Protein AF-A0A8B6LZ83-F1 (afdb_monomer_lite)

Structure (mmCIF, N/CA/C/O backbone):
data_AF-A0A8B6LZ83-F1
#
_entry.id   AF-A0A8B6LZ83-F1
#
loop_
_atom_site.group_PDB
_atom_site.id
_atom_site.type_symbol
_atom_site.label_atom_id
_atom_site.label_alt_id
_atom_site.label_comp_id
_atom_site.label_asym_id
_atom_site.label_entity_id
_atom_site.label_seq_id
_atom_site.pdbx_PDB_ins_code
_atom_site.Cartn_x
_atom_site.Cartn_y
_atom_site.Cartn_z
_atom_site.occupancy
_atom_site.B_iso_or_equiv
_atom_site.auth_seq_id
_atom_site.auth_comp_id
_atom_site.auth_asym_id
_atom_site.auth_atom_id
_atom_site.pdbx_PDB_model_num
ATOM 1 N N . MET A 1 1 ? 22.220 -6.452 -5.516 1.00 73.69 1 MET A N 1
ATOM 2 C CA . MET A 1 1 ? 20.806 -6.907 -5.554 1.00 73.69 1 MET A CA 1
ATOM 3 C C . MET A 1 1 ? 20.057 -6.347 -6.758 1.00 73.69 1 MET A C 1
ATOM 5 O O . MET A 1 1 ? 19.571 -7.136 -7.550 1.00 73.69 1 MET A O 1
ATOM 9 N N . ALA A 1 2 ? 19.975 -5.020 -6.926 1.00 82.25 2 ALA A N 1
ATOM 10 C CA . ALA A 1 2 ? 19.270 -4.428 -8.068 1.00 82.25 2 ALA A CA 1
ATOM 11 C C . ALA A 1 2 ? 19.888 -4.832 -9.418 1.00 82.25 2 ALA A C 1
ATOM 13 O O . ALA A 1 2 ? 19.183 -5.325 -10.283 1.00 82.25 2 ALA A O 1
ATOM 14 N N . GLU A 1 3 ? 21.210 -4.738 -9.549 1.00 85.12 3 GLU A N 1
ATOM 15 C CA . GLU A 1 3 ? 21.932 -5.145 -10.762 1.00 85.12 3 GLU A CA 1
ATOM 16 C C . GLU A 1 3 ? 21.776 -6.643 -11.084 1.00 85.12 3 GLU A C 1
ATOM 18 O O . GLU A 1 3 ? 21.578 -7.019 -12.235 1.00 85.12 3 GLU A O 1
ATOM 23 N N . TRP A 1 4 ? 21.745 -7.495 -10.053 1.00 91.50 4 TRP A N 1
ATOM 24 C CA . TRP A 1 4 ? 21.466 -8.927 -10.205 1.00 91.50 4 TRP A CA 1
ATOM 25 C C . TRP A 1 4 ? 20.050 -9.186 -10.738 1.00 91.50 4 TRP A C 1
ATOM 27 O O . TRP A 1 4 ? 19.877 -10.006 -11.630 1.00 91.50 4 TRP A O 1
ATOM 37 N N . LEU A 1 5 ? 19.039 -8.454 -10.252 1.00 89.25 5 LEU A N 1
ATOM 38 C CA . LEU A 1 5 ? 17.664 -8.559 -10.758 1.00 89.25 5 LEU A CA 1
ATOM 39 C C . LEU A 1 5 ? 17.547 -8.078 -12.207 1.00 89.25 5 LEU A C 1
ATOM 41 O O . LEU A 1 5 ? 16.896 -8.746 -13.011 1.00 89.25 5 LEU A O 1
ATOM 45 N N . SER A 1 6 ? 18.224 -6.979 -12.550 1.00 87.12 6 SER A N 1
ATOM 46 C CA . SER A 1 6 ? 18.294 -6.491 -13.929 1.00 87.12 6 SER A CA 1
ATOM 47 C C . SER A 1 6 ? 18.925 -7.531 -14.857 1.00 87.12 6 SER A C 1
ATOM 49 O O . SER A 1 6 ? 18.389 -7.795 -15.930 1.00 87.12 6 SER A O 1
ATOM 51 N N . GLY A 1 7 ? 19.999 -8.198 -14.417 1.00 89.19 7 GLY A N 1
ATOM 52 C CA . GLY A 1 7 ? 20.633 -9.304 -15.144 1.00 89.19 7 GLY A CA 1
ATOM 53 C C . GLY A 1 7 ? 19.755 -10.555 -15.299 1.00 89.19 7 GLY A C 1
ATOM 54 O O . GLY A 1 7 ? 20.092 -11.446 -16.071 1.00 89.19 7 GLY A O 1
ATOM 55 N N . GLN A 1 8 ? 18.626 -10.635 -14.590 1.00 90.88 8 GLN A N 1
ATOM 56 C CA . GLN A 1 8 ? 17.602 -11.679 -14.731 1.00 90.88 8 GLN A CA 1
ATOM 57 C C . GLN A 1 8 ? 16.363 -11.185 -15.505 1.00 90.88 8 GLN A C 1
ATOM 59 O O . GLN A 1 8 ? 15.333 -11.856 -15.508 1.00 90.88 8 GLN A O 1
ATOM 64 N N . GLY A 1 9 ? 16.423 -9.995 -16.119 1.00 90.62 9 GLY A N 1
ATOM 65 C CA . GLY A 1 9 ? 15.306 -9.396 -16.858 1.00 90.62 9 GLY A CA 1
ATOM 66 C C . GLY A 1 9 ? 14.147 -8.920 -15.974 1.00 90.62 9 GLY A C 1
ATOM 67 O O . GLY A 1 9 ? 13.037 -8.725 -16.466 1.00 90.62 9 GLY A O 1
ATOM 68 N N . ARG A 1 10 ? 14.369 -8.751 -14.665 1.00 90.94 10 ARG A N 1
ATOM 69 C CA . ARG A 1 10 ? 13.353 -8.286 -13.711 1.00 90.94 10 ARG A CA 1
ATOM 70 C C . ARG A 1 10 ? 13.575 -6.822 -13.380 1.00 90.94 10 ARG A C 1
ATOM 72 O O . ARG A 1 10 ? 14.706 -6.411 -13.156 1.00 90.94 10 ARG A O 1
ATOM 79 N N . ASP A 1 11 ? 12.490 -6.065 -13.251 1.00 93.75 11 ASP A N 1
ATOM 80 C CA . ASP A 1 11 ? 12.558 -4.676 -12.801 1.00 93.75 11 ASP A CA 1
ATOM 81 C C . ASP A 1 11 ? 12.871 -4.606 -11.288 1.00 93.75 11 ASP A C 1
ATOM 83 O O . 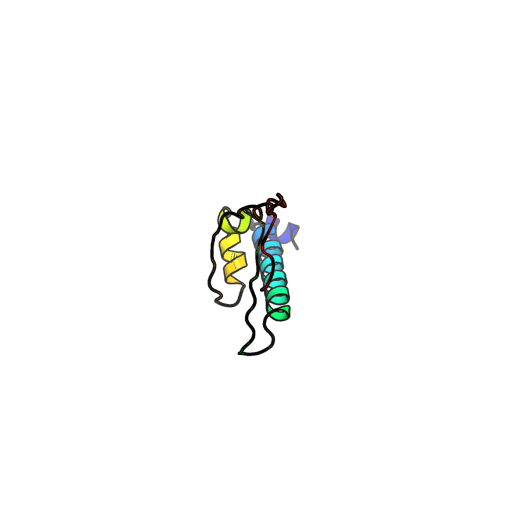ASP A 1 11 ? 12.036 -5.014 -10.465 1.00 93.75 11 ASP A O 1
ATOM 87 N N . PRO A 1 12 ? 14.044 -4.080 -10.879 1.00 93.69 12 PRO A N 1
ATOM 88 C CA . PRO A 1 12 ? 14.394 -3.937 -9.470 1.00 93.69 12 PRO A CA 1
ATOM 89 C C . PRO A 1 12 ? 13.471 -2.983 -8.708 1.00 93.69 12 PRO A C 1
ATOM 91 O O . PRO A 1 12 ? 13.306 -3.137 -7.497 1.00 93.69 12 PRO A O 1
ATOM 94 N N . PHE A 1 13 ? 12.864 -2.002 -9.382 1.00 93.44 13 PHE A N 1
ATOM 95 C CA . PHE A 1 13 ? 11.916 -1.086 -8.759 1.00 93.44 13 PHE A CA 1
ATOM 96 C C . PHE A 1 13 ? 10.686 -1.851 -8.265 1.00 93.44 13 PHE A C 1
ATOM 98 O O . PHE A 1 13 ? 10.345 -1.776 -7.082 1.00 93.44 13 PHE A O 1
ATOM 105 N N . VAL A 1 14 ? 10.078 -2.658 -9.134 1.00 93.19 14 VAL A N 1
ATOM 106 C CA . VAL A 1 14 ? 8.925 -3.495 -8.773 1.00 93.19 14 VAL A CA 1
ATOM 107 C C . VAL A 1 14 ? 9.322 -4.560 -7.754 1.00 93.19 14 VAL A C 1
ATOM 109 O O . VAL A 1 14 ? 8.613 -4.786 -6.783 1.00 93.19 14 VAL A O 1
ATOM 112 N N . ALA A 1 15 ? 10.483 -5.191 -7.917 1.00 93.56 15 ALA A N 1
ATOM 113 C CA . ALA A 1 15 ? 10.896 -6.280 -7.035 1.00 93.56 15 ALA A CA 1
ATOM 114 C C . ALA A 1 15 ? 11.342 -5.827 -5.632 1.00 93.56 15 ALA A C 1
ATOM 116 O O . ALA A 1 15 ? 11.334 -6.636 -4.707 1.00 93.56 15 ALA A O 1
ATOM 117 N N . ILE A 1 16 ? 11.767 -4.569 -5.462 1.00 93.69 16 ILE A N 1
ATOM 118 C CA . ILE A 1 16 ? 12.354 -4.085 -4.203 1.00 93.69 16 ILE A CA 1
ATOM 119 C C . ILE A 1 16 ? 11.632 -2.846 -3.677 1.00 93.69 16 ILE A C 1
ATOM 121 O O . ILE A 1 16 ? 11.219 -2.819 -2.516 1.00 93.69 16 ILE A O 1
ATOM 125 N N . ALA A 1 17 ? 11.527 -1.790 -4.484 1.00 94.31 17 ALA A N 1
ATOM 126 C CA . ALA A 1 17 ? 11.023 -0.502 -4.016 1.00 94.31 17 ALA A CA 1
ATOM 127 C C . ALA A 1 17 ? 9.523 -0.560 -3.704 1.00 94.31 17 ALA A C 1
ATOM 129 O O . ALA A 1 17 ? 9.102 -0.039 -2.672 1.00 94.31 17 ALA A O 1
ATOM 130 N N . VAL A 1 18 ? 8.743 -1.241 -4.547 1.00 95.00 18 VAL A N 1
ATOM 131 C CA . VAL A 1 18 ? 7.290 -1.395 -4.382 1.00 95.00 18 VAL A CA 1
ATOM 132 C C . VAL A 1 18 ? 6.939 -2.160 -3.092 1.00 95.00 18 VAL A C 1
ATOM 134 O O . VAL A 1 18 ? 6.248 -1.578 -2.252 1.00 95.00 18 VAL A O 1
ATOM 137 N N . PRO A 1 19 ? 7.472 -3.374 -2.826 1.00 94.69 19 PRO A N 1
ATOM 138 C CA . PRO A 1 19 ? 7.257 -4.068 -1.555 1.00 94.69 19 PRO A CA 1
ATOM 139 C C . PRO A 1 19 ? 7.719 -3.266 -0.338 1.00 94.69 19 PRO A C 1
ATOM 141 O O . PRO A 1 19 ? 7.050 -3.249 0.693 1.00 94.69 19 PRO A O 1
ATOM 144 N N . ARG A 1 20 ? 8.848 -2.554 -0.452 1.00 95.06 20 ARG A N 1
ATOM 145 C CA . ARG A 1 20 ? 9.355 -1.712 0.637 1.00 95.06 20 ARG A CA 1
ATOM 146 C C . ARG A 1 20 ? 8.414 -0.546 0.942 1.00 95.06 20 ARG A C 1
ATOM 148 O O . ARG A 1 20 ? 8.235 -0.210 2.110 1.00 95.06 20 ARG A O 1
ATOM 155 N N . ALA A 1 21 ? 7.828 0.075 -0.080 1.00 94.81 21 ALA A N 1
ATOM 156 C CA . ALA A 1 21 ? 6.839 1.133 0.101 1.00 94.81 21 ALA A CA 1
ATOM 157 C C . ALA A 1 21 ? 5.563 0.596 0.768 1.00 94.81 21 ALA A C 1
ATOM 159 O O . ALA A 1 21 ? 5.070 1.212 1.710 1.00 94.81 21 ALA A O 1
ATOM 160 N N . ALA A 1 22 ? 5.085 -0.575 0.336 1.00 94.25 22 ALA A N 1
ATOM 161 C CA . ALA A 1 22 ? 3.932 -1.248 0.932 1.00 94.25 22 ALA A CA 1
ATOM 162 C C . ALA A 1 22 ? 4.149 -1.547 2.425 1.00 94.25 22 ALA A C 1
ATOM 164 O O . ALA A 1 22 ? 3.319 -1.190 3.257 1.00 94.25 22 ALA A O 1
ATOM 165 N N . MET A 1 23 ? 5.308 -2.118 2.768 1.00 95.25 23 MET A N 1
ATOM 166 C CA . MET A 1 23 ? 5.690 -2.433 4.147 1.00 95.25 23 MET A CA 1
ATOM 167 C C . MET A 1 23 ? 5.711 -1.186 5.035 1.00 95.25 23 MET A C 1
ATOM 169 O O . MET A 1 23 ? 5.077 -1.173 6.085 1.00 95.25 23 MET A O 1
ATOM 173 N N . LYS A 1 24 ? 6.364 -0.106 4.589 1.00 93.88 24 LYS A N 1
ATOM 174 C CA . LYS A 1 24 ? 6.387 1.160 5.340 1.00 93.88 24 LYS A CA 1
ATOM 175 C C . LYS A 1 24 ? 4.987 1.734 5.554 1.00 93.88 24 LYS A C 1
ATOM 177 O O . LYS A 1 24 ? 4.690 2.244 6.630 1.00 93.88 24 LYS A O 1
ATOM 182 N N . LEU A 1 25 ? 4.122 1.654 4.543 1.00 92.62 25 LEU A N 1
ATOM 183 C CA . LEU A 1 25 ? 2.749 2.138 4.657 1.00 92.62 25 LEU A CA 1
ATOM 184 C C . LEU A 1 25 ? 1.931 1.286 5.643 1.00 92.62 25 LEU A C 1
ATOM 186 O O . LEU A 1 25 ? 1.159 1.840 6.423 1.00 92.62 25 LEU A O 1
ATOM 190 N N . ALA A 1 26 ? 2.149 -0.032 5.676 1.00 91.81 26 ALA A N 1
ATOM 191 C CA . ALA A 1 26 ? 1.548 -0.920 6.668 1.00 91.81 26 ALA A CA 1
ATOM 192 C C . ALA A 1 26 ? 2.036 -0.610 8.097 1.00 91.81 26 ALA A C 1
ATOM 194 O O . ALA A 1 26 ? 1.232 -0.553 9.026 1.00 91.81 26 ALA A O 1
ATOM 195 N N . GLU A 1 27 ? 3.332 -0.338 8.279 1.00 92.69 27 GLU A N 1
ATOM 196 C CA . GLU A 1 27 ? 3.889 0.089 9.570 1.00 92.69 27 GLU A CA 1
ATOM 197 C C . GLU A 1 27 ? 3.260 1.402 10.049 1.00 92.69 27 GLU A C 1
ATOM 199 O O . GLU A 1 27 ? 2.905 1.534 11.222 1.00 92.69 27 GLU A O 1
ATOM 204 N N . TRP A 1 28 ? 3.084 2.370 9.145 1.00 90.62 28 TRP A N 1
ATOM 205 C CA . TRP A 1 28 ? 2.414 3.633 9.454 1.00 90.62 28 TRP A CA 1
ATOM 206 C C . TRP A 1 28 ? 0.945 3.413 9.818 1.00 90.62 28 TRP A C 1
ATOM 208 O O . TRP A 1 28 ? 0.470 3.996 10.793 1.00 90.62 28 TRP A O 1
ATOM 218 N N . ALA A 1 29 ? 0.246 2.522 9.109 1.00 89.00 29 ALA A N 1
ATOM 219 C CA . ALA A 1 29 ? -1.125 2.145 9.439 1.00 89.00 29 ALA A CA 1
ATOM 220 C C . ALA A 1 29 ? -1.237 1.559 10.857 1.00 89.00 29 ALA A C 1
ATOM 222 O O . ALA A 1 29 ? -2.116 1.957 11.624 1.00 89.00 29 ALA A O 1
ATOM 223 N N . GLY A 1 30 ? -0.296 0.693 11.245 1.00 89.69 30 GLY A N 1
ATOM 224 C CA . GLY A 1 30 ? -0.235 0.105 12.587 1.00 89.69 30 GLY A CA 1
ATOM 225 C C . GLY A 1 30 ? 0.016 1.120 13.709 1.00 89.69 30 GLY A C 1
ATOM 226 O O . GLY A 1 30 ? -0.299 0.857 14.866 1.00 89.69 30 GLY A O 1
ATOM 227 N N . ARG A 1 31 ? 0.538 2.317 13.402 1.00 88.50 31 ARG A N 1
ATOM 228 C CA . ARG A 1 31 ? 0.648 3.399 14.398 1.00 88.50 31 ARG A CA 1
ATOM 229 C C . ARG A 1 31 ? -0.695 4.066 14.694 1.00 88.50 31 ARG A C 1
ATOM 231 O O . ARG A 1 31 ? -0.839 4.603 15.798 1.00 88.50 31 ARG A O 1
ATOM 238 N N . GLY A 1 32 ? -1.623 4.034 13.734 1.00 86.00 32 GLY A N 1
ATOM 239 C CA . GLY A 1 32 ? -2.948 4.651 13.813 1.00 86.00 32 GLY A CA 1
ATOM 240 C C . GLY A 1 32 ? -4.048 3.742 14.369 1.00 86.00 32 GLY A C 1
ATOM 241 O O . GLY A 1 32 ? -4.974 4.253 14.985 1.00 86.00 32 GLY A O 1
ATOM 242 N N . VAL A 1 33 ? -3.945 2.420 14.190 1.00 84.62 33 VAL A N 1
ATOM 243 C CA . VAL A 1 33 ? -4.925 1.439 14.700 1.00 84.62 33 VAL A CA 1
ATOM 244 C C . VAL A 1 33 ? -4.224 0.486 15.669 1.00 84.62 33 VAL A C 1
ATOM 246 O O . VAL A 1 33 ? -3.506 -0.413 15.237 1.00 84.62 33 VAL A O 1
ATOM 249 N N . ARG A 1 34 ? -4.396 0.698 16.980 1.00 84.88 34 ARG A N 1
ATOM 250 C CA . ARG A 1 34 ? -3.740 -0.086 18.048 1.00 84.88 34 ARG A CA 1
ATOM 251 C C . ARG A 1 34 ? -4.707 -1.016 18.771 1.00 84.88 34 ARG A C 1
ATOM 253 O O . ARG A 1 34 ? -4.285 -2.035 19.310 1.00 84.88 34 ARG A O 1
ATOM 260 N N . THR A 1 35 ? -5.988 -0.664 18.790 1.00 86.38 35 THR A N 1
ATOM 261 C CA . THR A 1 35 ? -7.065 -1.440 19.410 1.00 86.38 35 THR A CA 1
ATOM 262 C C . THR A 1 35 ? -8.173 -1.754 18.405 1.00 86.38 35 THR A C 1
ATOM 264 O O . THR A 1 35 ? -8.275 -1.123 17.355 1.00 86.38 35 THR A O 1
ATOM 267 N N . VAL A 1 36 ? -9.039 -2.718 18.731 1.00 84.50 36 VAL A N 1
ATOM 268 C CA . VAL A 1 36 ? -10.174 -3.114 17.871 1.00 84.50 36 VAL A CA 1
ATOM 269 C C . VAL A 1 36 ? -11.216 -2.007 17.682 1.00 84.50 36 VAL A C 1
ATOM 271 O O . VAL A 1 36 ? -12.002 -2.055 16.740 1.00 84.50 36 VAL A O 1
ATOM 274 N N . THR A 1 37 ? -11.234 -1.015 18.575 1.00 88.81 37 THR A N 1
ATOM 275 C CA . THR A 1 37 ? -12.141 0.137 18.509 1.00 88.81 37 THR A CA 1
ATOM 276 C C . THR A 1 37 ? -11.517 1.350 17.828 1.00 88.81 37 THR A C 1
ATOM 278 O O . THR A 1 37 ? -12.236 2.305 17.527 1.00 88.81 37 THR A O 1
ATOM 281 N N . ASP A 1 38 ? -10.204 1.335 17.581 1.00 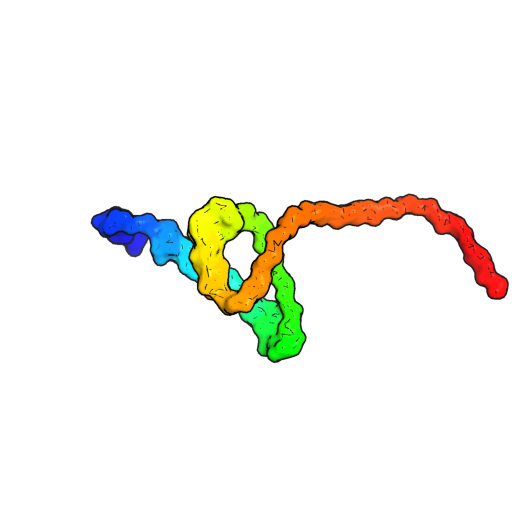88.00 38 ASP A N 1
ATOM 282 C CA . ASP A 1 38 ? -9.521 2.467 16.966 1.00 88.00 38 ASP A CA 1
ATOM 283 C C . ASP A 1 38 ? -9.962 2.629 15.512 1.00 88.00 38 ASP A C 1
ATOM 285 O O . ASP A 1 38 ? -10.069 1.672 14.742 1.00 88.00 38 ASP A O 1
ATOM 289 N N . ARG A 1 39 ? -10.180 3.882 15.116 1.00 86.94 39 ARG A N 1
ATOM 290 C CA . ARG A 1 39 ? -10.428 4.261 13.727 1.00 86.94 39 ARG A CA 1
ATOM 291 C C . ARG A 1 39 ? -9.333 5.216 13.288 1.00 86.94 39 ARG A C 1
ATOM 293 O O . ARG A 1 39 ? -9.096 6.226 13.943 1.00 86.94 39 ARG A O 1
ATOM 300 N N . ALA A 1 40 ? -8.711 4.917 12.155 1.00 86.69 40 ALA A N 1
ATOM 301 C CA . ALA A 1 40 ? -7.716 5.779 11.537 1.00 86.69 40 ALA A CA 1
ATOM 302 C C . ALA A 1 40 ? -8.066 6.016 10.069 1.00 86.69 40 ALA A C 1
ATOM 304 O O . ALA A 1 40 ? -8.565 5.124 9.382 1.00 86.69 40 ALA A O 1
ATOM 305 N N . VAL A 1 41 ? -7.769 7.222 9.589 1.00 89.88 41 VAL A N 1
ATOM 306 C CA . VAL A 1 41 ? -7.841 7.576 8.170 1.00 89.88 41 VAL A CA 1
ATOM 307 C C . VAL A 1 41 ? -6.423 7.852 7.695 1.00 89.88 41 VAL A C 1
ATOM 309 O O . VAL A 1 41 ? -5.730 8.698 8.256 1.00 89.88 41 VAL A O 1
ATOM 312 N N . ILE A 1 42 ? -5.991 7.126 6.667 1.00 88.94 42 ILE A N 1
ATOM 313 C CA . ILE A 1 42 ? -4.670 7.284 6.058 1.00 88.94 42 ILE A CA 1
ATOM 314 C C . ILE A 1 42 ? -4.872 7.932 4.695 1.00 88.94 42 ILE A C 1
ATOM 316 O O . ILE A 1 42 ? -5.360 7.299 3.759 1.00 88.94 42 ILE A O 1
ATOM 320 N N . THR A 1 43 ? -4.494 9.200 4.586 1.00 91.19 43 THR A N 1
ATOM 321 C CA . THR A 1 43 ? -4.581 9.943 3.328 1.00 91.19 43 THR A CA 1
ATOM 322 C C . THR A 1 43 ? -3.258 9.837 2.583 1.00 91.19 43 THR A C 1
ATOM 324 O O . THR A 1 43 ? -2.228 10.304 3.066 1.00 91.19 43 THR A O 1
ATOM 327 N N . VAL A 1 44 ? -3.281 9.242 1.390 1.00 90.75 44 VAL A N 1
ATOM 328 C CA . VAL A 1 44 ? -2.102 9.142 0.522 1.00 90.75 44 VAL A CA 1
ATOM 329 C C . VAL A 1 44 ? -2.183 10.207 -0.568 1.00 90.75 44 VAL A C 1
ATOM 331 O O . VAL A 1 44 ? -2.955 10.085 -1.515 1.00 90.75 44 VAL A O 1
ATOM 334 N N . CYS A 1 45 ? -1.365 11.252 -0.446 1.00 91.69 45 CYS A N 1
ATOM 335 C CA . CYS A 1 45 ? -1.318 12.381 -1.384 1.00 91.69 45 CYS A CA 1
ATOM 336 C C . CYS A 1 45 ? -0.426 12.111 -2.611 1.00 91.69 45 CYS A C 1
ATOM 338 O O . CYS A 1 45 ? 0.264 13.008 -3.088 1.00 91.69 45 CYS A O 1
ATOM 340 N N . ASP A 1 46 ? -0.411 10.876 -3.114 1.00 91.44 46 ASP A N 1
ATOM 341 C CA . ASP A 1 46 ? 0.380 10.481 -4.281 1.00 91.44 46 ASP A CA 1
ATOM 342 C C . ASP A 1 46 ? -0.537 9.887 -5.354 1.00 91.44 46 ASP A C 1
ATOM 344 O O . ASP A 1 46 ? -1.118 8.811 -5.190 1.00 91.44 46 ASP A O 1
ATOM 348 N N . THR A 1 47 ? -0.664 10.593 -6.478 1.00 91.88 47 THR A N 1
ATOM 349 C CA . THR A 1 47 ? -1.525 10.182 -7.595 1.00 91.88 47 THR A CA 1
ATOM 350 C C . THR A 1 47 ? -1.081 8.860 -8.216 1.00 91.88 47 THR A C 1
ATOM 352 O O . THR A 1 47 ? -1.916 8.122 -8.746 1.00 91.88 47 THR A O 1
ATOM 355 N N . ARG A 1 48 ? 0.206 8.506 -8.102 1.00 93.69 48 ARG A N 1
ATOM 356 C CA . ARG A 1 48 ? 0.780 7.285 -8.683 1.00 93.69 48 ARG A CA 1
ATOM 357 C C . ARG A 1 48 ? 0.214 6.023 -8.058 1.00 93.69 48 ARG A C 1
ATOM 359 O O . ARG A 1 48 ? 0.140 5.004 -8.735 1.00 93.69 48 ARG A O 1
ATOM 366 N N . VAL A 1 49 ? -0.251 6.088 -6.812 1.00 93.00 49 VAL A N 1
ATOM 367 C CA . VAL A 1 49 ? -0.906 4.950 -6.149 1.00 93.00 49 VAL A CA 1
ATOM 368 C C . VAL A 1 49 ? -2.192 4.539 -6.873 1.00 93.00 49 VAL A C 1
ATOM 370 O O . VAL A 1 49 ? -2.581 3.374 -6.836 1.00 93.00 49 VAL A O 1
ATOM 373 N N . VAL A 1 50 ? -2.831 5.473 -7.581 1.00 91.69 50 VAL A N 1
ATOM 374 C CA . VAL A 1 50 ? -4.041 5.212 -8.368 1.00 91.69 50 VAL A CA 1
ATOM 375 C C . VAL A 1 50 ? -3.728 5.021 -9.853 1.00 91.69 50 VAL A C 1
ATOM 377 O O . VAL A 1 50 ? -4.369 4.194 -10.496 1.00 91.69 50 VAL A O 1
ATOM 380 N N . THR A 1 51 ? -2.777 5.776 -10.410 1.00 93.81 51 THR A N 1
ATOM 381 C CA . THR A 1 51 ? -2.522 5.789 -11.861 1.00 93.81 51 THR A CA 1
ATOM 382 C C . THR A 1 51 ? -1.554 4.709 -12.331 1.00 93.81 51 THR A C 1
ATOM 384 O O . THR A 1 51 ? -1.662 4.253 -13.467 1.00 93.81 51 THR A O 1
ATOM 387 N N . MET A 1 52 ? -0.613 4.282 -11.485 1.00 95.69 52 MET A N 1
ATOM 388 C CA . MET A 1 52 ? 0.408 3.307 -11.861 1.00 95.69 52 MET A CA 1
ATOM 389 C C . MET A 1 52 ? -0.008 1.888 -11.485 1.00 95.69 52 MET A C 1
ATOM 391 O O . MET A 1 52 ? -0.601 1.649 -10.433 1.00 95.69 52 MET A O 1
ATOM 395 N N . ARG A 1 53 ? 0.393 0.911 -12.309 1.00 92.19 53 ARG A N 1
ATOM 396 C CA . ARG A 1 53 ? 0.110 -0.517 -12.079 1.00 92.19 53 ARG A CA 1
ATOM 397 C C . ARG A 1 53 ? 0.584 -0.995 -10.702 1.00 92.19 53 ARG A C 1
ATOM 399 O O . ARG A 1 53 ? -0.168 -1.672 -10.004 1.00 92.19 53 ARG A O 1
ATOM 406 N N . TYR A 1 54 ? 1.792 -0.600 -10.297 1.00 93.88 54 TYR A N 1
ATOM 407 C CA . TYR A 1 54 ? 2.358 -0.980 -9.001 1.00 93.88 54 TYR A CA 1
ATOM 408 C C . TYR A 1 54 ? 1.608 -0.371 -7.809 1.00 93.88 54 TYR A C 1
ATOM 410 O O . TYR A 1 54 ? 1.746 -0.858 -6.692 1.00 93.88 54 TYR A O 1
ATOM 418 N N . GLY A 1 55 ? 0.797 0.675 -8.008 1.00 94.38 55 GLY A N 1
ATOM 419 C CA . GLY A 1 55 ? -0.002 1.267 -6.937 1.00 94.38 55 GLY A CA 1
ATOM 420 C C . GLY A 1 55 ? -0.968 0.2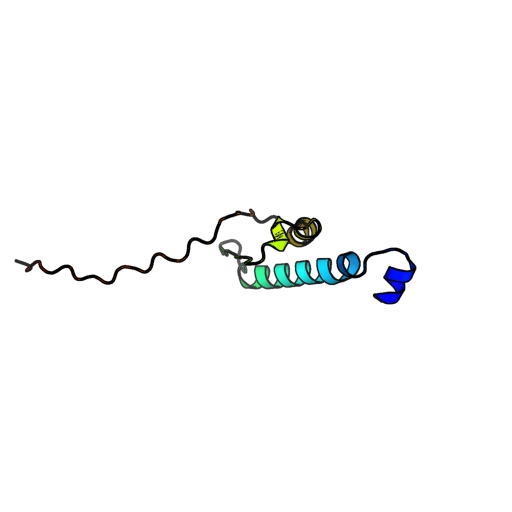54 -6.320 1.00 94.38 55 GLY A C 1
ATOM 421 O O . GLY A 1 55 ? -1.107 0.186 -5.099 1.00 94.38 55 GLY A O 1
ATOM 422 N N . ARG A 1 56 ? -1.542 -0.630 -7.149 1.00 92.25 56 ARG A N 1
ATOM 423 C CA . ARG A 1 56 ? -2.365 -1.753 -6.680 1.00 92.25 56 ARG A CA 1
ATOM 424 C C . ARG A 1 56 ? -1.563 -2.750 -5.842 1.00 92.25 56 ARG A C 1
ATOM 426 O O . ARG A 1 56 ? -2.099 -3.267 -4.870 1.00 92.25 56 ARG A O 1
ATOM 433 N N . GLU A 1 57 ? -0.308 -3.009 -6.201 1.00 93.44 57 GLU A N 1
ATOM 434 C CA . GLU A 1 57 ? 0.580 -3.904 -5.445 1.00 93.44 57 GLU A CA 1
ATOM 435 C C . GLU A 1 57 ? 0.952 -3.303 -4.084 1.00 93.44 57 GLU A C 1
ATOM 437 O O . GLU A 1 57 ? 0.950 -4.016 -3.085 1.00 93.44 57 GLU A O 1
ATOM 442 N N . ILE A 1 58 ? 1.172 -1.983 -4.018 1.00 94.69 58 ILE A N 1
ATOM 443 C CA . ILE A 1 58 ? 1.385 -1.271 -2.748 1.00 94.69 58 ILE A CA 1
ATOM 444 C C . ILE A 1 58 ? 0.166 -1.425 -1.834 1.00 94.69 58 ILE A C 1
ATOM 446 O O . ILE A 1 58 ? 0.313 -1.804 -0.675 1.00 94.69 58 ILE A O 1
ATOM 450 N N . LEU A 1 59 ? -1.037 -1.157 -2.354 1.00 93.12 59 LEU A N 1
ATOM 451 C CA . LEU A 1 59 ? -2.276 -1.261 -1.577 1.00 93.12 59 LEU A CA 1
ATOM 452 C C . LEU A 1 59 ? -2.590 -2.705 -1.165 1.00 93.12 59 LEU A C 1
ATOM 454 O O . LEU A 1 59 ? -3.113 -2.921 -0.079 1.00 93.12 59 LEU A O 1
ATOM 458 N N . ALA A 1 60 ? -2.245 -3.691 -1.998 1.00 91.06 60 ALA A N 1
ATOM 459 C CA . ALA A 1 60 ? -2.405 -5.107 -1.673 1.00 91.06 60 ALA A CA 1
ATOM 460 C C . ALA A 1 60 ? -1.482 -5.578 -0.536 1.00 91.06 60 ALA A C 1
ATOM 462 O O . ALA A 1 60 ? -1.766 -6.595 0.088 1.00 91.06 60 ALA A O 1
ATOM 463 N N . GLY A 1 61 ? -0.392 -4.853 -0.258 1.00 89.62 61 GLY A N 1
ATOM 464 C CA . GLY A 1 61 ? 0.471 -5.111 0.896 1.00 89.62 61 GLY A CA 1
ATOM 465 C C . GLY A 1 61 ? -0.068 -4.558 2.219 1.00 89.62 61 GLY A C 1
ATOM 466 O O . GLY A 1 61 ? 0.556 -4.765 3.257 1.00 89.62 61 GLY A O 1
ATOM 467 N N . LEU A 1 62 ? -1.201 -3.852 2.200 1.00 90.19 62 LEU A N 1
ATOM 468 C CA . LEU A 1 62 ? -1.884 -3.389 3.404 1.00 90.19 62 LEU A CA 1
ATOM 469 C C . LEU A 1 62 ? -2.899 -4.436 3.886 1.00 90.19 62 LEU A C 1
ATOM 471 O O . LEU A 1 62 ? -3.394 -5.233 3.085 1.00 90.19 62 LEU A O 1
ATOM 475 N N . PRO A 1 63 ? -3.287 -4.404 5.175 1.00 87.31 63 PRO A N 1
ATOM 476 C CA . PRO A 1 63 ? -4.526 -5.034 5.620 1.00 87.31 63 PRO A CA 1
ATOM 477 C C . PRO A 1 63 ? -5.713 -4.601 4.739 1.00 87.31 63 PRO A C 1
ATOM 479 O O . PRO A 1 63 ? -5.641 -3.544 4.107 1.00 87.31 63 PRO A O 1
ATOM 482 N N . PRO A 1 64 ? -6.813 -5.376 4.696 1.00 87.69 64 PRO A N 1
ATOM 483 C CA . PRO A 1 64 ? -7.940 -5.152 3.786 1.00 87.69 64 PRO A CA 1
ATOM 484 C C . PRO A 1 64 ? -8.787 -3.929 4.188 1.00 87.69 64 PRO A C 1
ATOM 486 O O . PRO A 1 64 ? -9.953 -4.039 4.562 1.00 87.69 64 PRO A O 1
ATOM 489 N N . PHE A 1 65 ? -8.189 -2.743 4.125 1.00 88.38 65 PHE A N 1
ATOM 490 C CA . PHE A 1 65 ? -8.829 -1.473 4.405 1.00 88.38 65 PHE A CA 1
ATOM 491 C C . PHE A 1 65 ? -9.685 -1.025 3.214 1.00 88.38 65 PHE A C 1
ATOM 493 O O . PHE A 1 65 ? -9.292 -1.211 2.057 1.00 88.38 65 PHE A O 1
ATOM 500 N N . PRO A 1 66 ? -10.833 -0.378 3.463 1.00 90.25 66 PRO A N 1
ATOM 501 C CA . PRO A 1 66 ? -11.583 0.271 2.401 1.00 90.25 66 PRO A CA 1
ATOM 502 C C . PRO A 1 66 ? -10.765 1.433 1.822 1.00 90.25 66 PRO A C 1
ATOM 504 O O . PRO A 1 66 ? -10.294 2.306 2.550 1.00 90.25 66 PRO A O 1
ATOM 507 N N . VAL A 1 67 ? -10.614 1.463 0.498 1.00 90.62 67 VAL A N 1
ATOM 508 C CA . VAL A 1 67 ? -9.903 2.536 -0.209 1.00 90.62 67 VAL A CA 1
ATOM 509 C C . VAL A 1 67 ? -10.919 3.496 -0.812 1.00 90.62 67 VAL A C 1
ATOM 511 O O . VAL A 1 67 ? -11.700 3.120 -1.685 1.00 90.62 67 VAL A O 1
ATOM 514 N N . VAL A 1 68 ? -10.874 4.755 -0.380 1.00 91.44 68 VAL A N 1
ATOM 515 C CA . VAL A 1 68 ? -11.707 5.834 -0.924 1.00 91.44 68 VAL A CA 1
ATOM 516 C C . VAL A 1 68 ? -10.844 6.733 -1.799 1.00 91.44 68 VAL A C 1
ATOM 518 O O . VAL A 1 68 ? -9.765 7.162 -1.398 1.00 91.44 68 VAL A O 1
ATOM 521 N N . ARG A 1 69 ? -11.323 7.029 -3.009 1.00 89.50 69 ARG A N 1
ATOM 522 C CA . ARG A 1 69 ? -10.679 7.977 -3.922 1.00 89.50 69 ARG A CA 1
ATOM 523 C C . ARG A 1 69 ? -11.460 9.280 -3.884 1.00 89.50 69 ARG A C 1
ATOM 525 O O . ARG A 1 69 ? -12.609 9.312 -4.313 1.00 89.50 69 ARG A O 1
ATOM 532 N N . SER A 1 70 ? -10.838 10.346 -3.403 1.00 83.31 70 SER A N 1
ATOM 533 C CA . SER A 1 70 ? -11.405 11.690 -3.443 1.00 83.31 70 SER A CA 1
ATOM 534 C C . SER A 1 70 ? -10.420 12.651 -4.096 1.00 83.31 70 SER A C 1
ATOM 536 O O . SER A 1 70 ? -9.202 12.479 -4.022 1.00 83.31 70 SER A O 1
ATOM 538 N N . LYS A 1 71 ? -10.951 13.679 -4.759 1.00 77.00 71 LYS A N 1
ATOM 539 C CA . LYS A 1 71 ? -10.155 14.874 -5.025 1.00 77.00 71 LYS A CA 1
ATOM 540 C C . LYS A 1 71 ? -10.034 15.610 -3.697 1.00 77.00 71 LYS A C 1
ATOM 542 O O . LYS A 1 71 ? -11.046 15.805 -3.026 1.00 77.00 71 LYS A O 1
ATOM 547 N N . ILE A 1 72 ? -8.819 16.002 -3.322 1.00 70.44 72 ILE A N 1
ATOM 548 C CA . ILE A 1 72 ? -8.634 16.903 -2.186 1.00 70.44 72 ILE A CA 1
ATOM 549 C C . ILE A 1 72 ? -9.288 18.225 -2.585 1.00 70.44 72 ILE A C 1
ATOM 551 O O . ILE A 1 72 ? -8.783 18.945 -3.444 1.00 70.44 72 ILE A O 1
ATOM 555 N N . VAL A 1 73 ? -10.451 18.503 -2.006 1.00 66.75 73 VAL A N 1
ATOM 556 C CA . VAL A 1 73 ? -11.016 19.848 -1.996 1.00 66.75 73 VAL A CA 1
ATOM 557 C C . VAL A 1 73 ? -10.175 20.625 -0.996 1.00 66.75 73 VAL A C 1
ATOM 559 O O . VAL A 1 73 ? -10.062 20.211 0.159 1.00 66.75 73 VAL A O 1
ATOM 562 N N . ALA A 1 74 ? -9.525 21.696 -1.459 1.00 59.94 74 ALA A N 1
ATOM 563 C CA . ALA A 1 74 ? -8.851 22.628 -0.563 1.00 59.94 74 ALA A CA 1
ATOM 564 C C . ALA A 1 74 ? -9.845 23.021 0.541 1.00 59.94 74 ALA A C 1
ATOM 566 O O . ALA A 1 74 ? -11.013 23.253 0.209 1.00 59.94 74 ALA A O 1
ATOM 567 N N . PRO A 1 75 ? -9.439 23.043 1.825 1.00 60.84 75 PRO A N 1
ATOM 568 C CA . PRO A 1 75 ? -10.346 23.468 2.878 1.00 60.84 75 PRO A CA 1
ATOM 569 C C . PRO A 1 75 ? -10.887 24.831 2.466 1.00 60.84 75 PRO A C 1
ATOM 571 O O . PRO A 1 75 ? -10.099 25.722 2.145 1.00 60.84 75 PRO A O 1
ATOM 574 N N . ALA A 1 76 ? -12.214 24.951 2.376 1.00 59.06 76 ALA A N 1
ATOM 575 C CA . ALA A 1 76 ? -12.844 26.236 2.142 1.00 59.06 76 ALA A CA 1
ATOM 576 C C . ALA A 1 76 ? -12.235 27.190 3.167 1.00 59.06 76 ALA 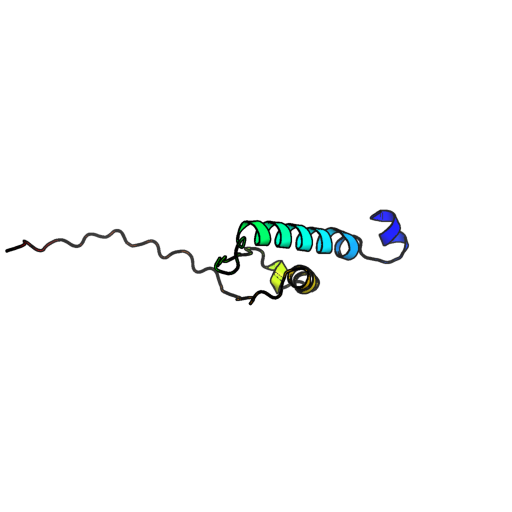A C 1
ATOM 578 O O . ALA A 1 76 ? -12.349 26.943 4.369 1.00 59.06 76 ALA A O 1
ATOM 579 N N . THR A 1 77 ? -11.504 28.201 2.696 1.00 56.88 77 THR A N 1
ATOM 580 C CA . THR A 1 77 ? -11.088 29.310 3.541 1.00 56.88 77 THR A CA 1
ATOM 581 C C . THR A 1 77 ? -12.376 29.828 4.147 1.00 56.88 77 THR A C 1
ATOM 583 O O . THR A 1 77 ? -13.206 30.379 3.427 1.00 56.88 77 THR A O 1
ATOM 586 N N . THR A 1 78 ? -12.596 29.539 5.429 1.00 59.25 78 THR A N 1
ATOM 587 C CA . THR A 1 78 ? -13.685 30.127 6.192 1.00 59.25 78 THR A CA 1
ATOM 588 C C . THR A 1 78 ? -13.552 31.624 5.993 1.00 59.25 78 THR A C 1
ATOM 590 O O . THR A 1 78 ? -12.558 32.213 6.417 1.00 59.25 78 THR A O 1
ATOM 593 N N . ASP A 1 79 ? -14.505 32.204 5.270 1.00 51.53 79 ASP A N 1
ATOM 594 C CA . ASP A 1 79 ? -14.632 33.639 5.110 1.00 51.53 79 ASP A CA 1
ATOM 595 C C . ASP A 1 79 ? -14.875 34.210 6.506 1.00 51.53 79 ASP A C 1
ATOM 597 O O . ASP A 1 79 ? -15.975 34.151 7.058 1.00 51.53 79 ASP A O 1
ATOM 601 N N . SER A 1 80 ? -13.803 34.668 7.146 1.00 55.44 80 SER A N 1
ATOM 602 C CA . SER A 1 80 ? -13.877 35.504 8.332 1.00 55.44 80 SER A CA 1
ATOM 603 C C . SER A 1 80 ? -14.332 36.895 7.889 1.00 55.44 80 SER A C 1
ATOM 605 O O . SER A 1 80 ? -13.548 37.841 7.859 1.00 55.44 80 SER A O 1
ATOM 607 N N . GLY A 1 81 ? -15.611 36.980 7.529 1.00 47.50 81 GLY A N 1
ATOM 608 C CA . GLY A 1 81 ? -16.352 38.187 7.210 1.00 47.50 81 GLY A CA 1
ATOM 609 C C . GLY A 1 81 ? -17.489 38.379 8.211 1.00 47.50 81 GLY A C 1
ATOM 610 O O . GLY A 1 81 ? -18.550 37.783 8.082 1.00 47.50 81 GLY A O 1
ATOM 611 N N . SER A 1 82 ? -17.219 39.195 9.232 1.00 51.75 82 SER A N 1
ATOM 612 C CA . SER A 1 82 ? -18.136 40.153 9.872 1.00 51.75 82 SER A CA 1
ATOM 613 C C . SER A 1 82 ? -19.652 39.897 9.751 1.00 51.75 82 SER A C 1
ATOM 615 O O . SER A 1 82 ? -20.261 40.175 8.720 1.00 51.75 82 SER A O 1
ATOM 617 N N . GLY A 1 83 ? -20.280 39.514 10.866 1.00 43.12 83 GLY A N 1
ATOM 618 C CA . GLY A 1 83 ? -21.734 39.488 11.044 1.00 43.12 83 GLY A CA 1
ATOM 619 C C . GLY A 1 83 ? -22.109 39.930 12.457 1.00 43.12 83 GLY A C 1
ATOM 620 O O . GLY A 1 83 ? -22.071 39.148 13.399 1.00 43.12 83 GLY A O 1
ATOM 621 N N . VAL A 1 84 ? -22.408 41.217 12.590 1.00 54.25 84 VAL A N 1
ATOM 622 C CA . VAL A 1 84 ? -22.837 41.935 13.796 1.00 54.25 84 VAL A CA 1
ATOM 623 C C . VAL A 1 84 ? -24.207 41.446 14.299 1.00 54.25 84 VAL A C 1
ATOM 625 O O . VAL A 1 84 ? -25.139 41.350 13.510 1.00 54.25 84 VAL A O 1
ATOM 628 N N . GLY A 1 85 ? -24.350 41.288 15.625 1.00 46.59 85 GLY A N 1
ATOM 629 C CA . GLY A 1 85 ? -25.561 41.693 16.361 1.00 46.59 85 GLY A CA 1
ATOM 630 C C . GLY A 1 85 ? -26.548 40.613 16.828 1.00 46.59 85 GLY A C 1
ATOM 631 O O . GLY A 1 85 ? -27.343 40.113 16.043 1.00 46.59 85 GLY A O 1
ATOM 632 N N . ALA A 1 86 ? -26.608 40.398 18.148 1.00 44.12 86 ALA A N 1
ATOM 633 C CA . ALA A 1 86 ? -27.860 40.175 18.887 1.00 44.12 86 ALA A CA 1
ATOM 634 C C . ALA A 1 86 ? -27.639 40.462 20.393 1.00 44.12 86 ALA A C 1
ATOM 636 O O . ALA A 1 86 ? -26.747 39.850 20.984 1.00 44.12 86 ALA A O 1
ATOM 637 N N . PRO A 1 87 ? -28.392 41.380 21.035 1.00 53.94 87 PRO A N 1
ATOM 638 C CA . PRO A 1 87 ? -28.350 41.547 22.484 1.00 53.94 87 PRO A CA 1
ATOM 639 C C . PRO A 1 87 ? -29.211 40.471 23.158 1.00 53.94 87 PRO A C 1
ATOM 641 O O . PRO A 1 87 ? -30.352 40.236 22.763 1.00 53.94 87 PRO A O 1
ATOM 644 N N . LEU A 1 88 ? -28.658 39.823 24.183 1.00 47.75 88 LEU A N 1
ATOM 645 C CA . LEU A 1 88 ? -29.410 38.939 25.071 1.00 47.75 88 LEU A CA 1
ATOM 646 C C . LEU A 1 88 ? -30.300 39.815 25.963 1.00 47.75 88 LEU A C 1
ATOM 648 O O . LEU A 1 88 ? -29.789 40.637 26.724 1.00 47.75 88 LEU A O 1
ATOM 652 N N . THR A 1 89 ? -31.615 39.665 25.807 1.00 53.78 89 THR A N 1
ATOM 653 C CA . THR A 1 89 ? -32.609 40.015 26.835 1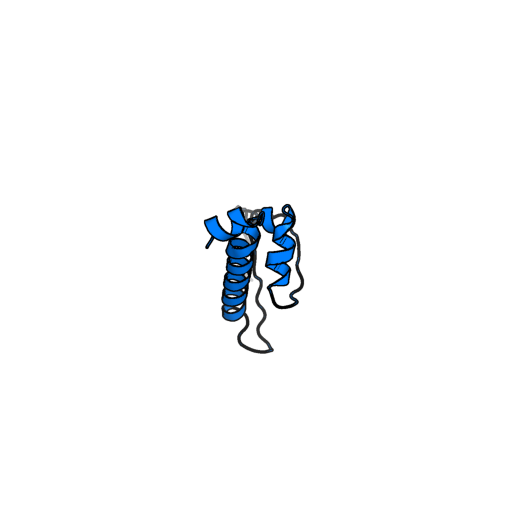.00 53.78 89 THR A CA 1
ATOM 654 C C . THR A 1 89 ? -32.901 38.762 27.642 1.00 53.78 89 THR A C 1
ATOM 656 O O . THR A 1 89 ? -32.936 37.680 27.009 1.00 53.78 89 THR A O 1
#

Secondary structure (DSSP, 8-state):
-HHHHHTTT--HIIIIIHHHHHHHHHHHHHHH--STT---------THHHHSHHHHHHHHTS-SPPP-----PPP--------------

Sequence (89 aa):
MAEWLSGQGRDPFVAIAVPRAAMKLAEWAGRGVRTVTDRAVITVCDTRVVTMRYGREILAGLPPFPVVRSKIVAPATTDSGSGVGAPLT

pLDDT: mean 8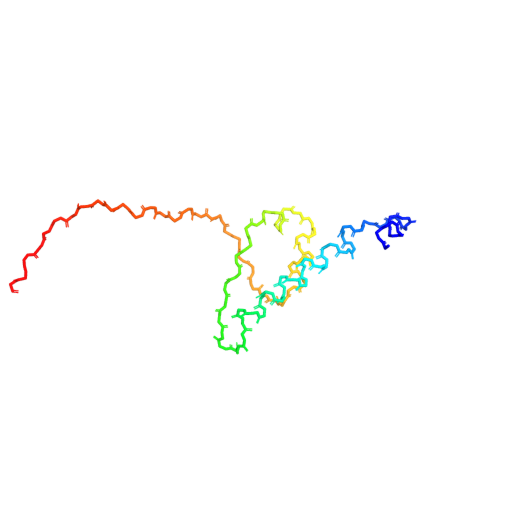3.12, std 15.16, range [43.12, 95.69]

Radius of gyration: 21.63 Å; chains: 1; bounding box: 54×54×44 Å

Foldseek 3Di:
DQVVCVVVVHHSCLVPVLLVLLVVVQVVVCVQCPDPPGDDDDDDPDCCLVVPPSVVVSVVSHDPDDDDDDDPDPPPPPPPDDDDDDDDD